Protein AF-A0A6A4BC27-F1 (afdb_monomer_lite)

Sequence (68 aa):
MCYFHVAAKVYERTRHLPTETGHLVMRGLQDMHFARDEAHYLETKEKVLSKWGKKLELATFIKYFSKQ

Structure (mmCIF, N/CA/C/O backbone):
data_AF-A0A6A4BC27-F1
#
_entry.id   AF-A0A6A4BC27-F1
#
loop_
_atom_site.group_PDB
_atom_site.id
_atom_site.type_symbol
_atom_site.label_atom_id
_atom_site.label_alt_id
_atom_site.label_comp_id
_atom_site.label_asym_id
_atom_site.label_entity_id
_atom_site.label_seq_id
_atom_site.pdbx_PDB_ins_code
_atom_site.Cartn_x
_atom_site.Cartn_y
_atom_site.Cartn_z
_atom_site.occupancy
_atom_site.B_iso_or_equiv
_atom_site.auth_seq_id
_atom_site.auth_comp_id
_atom_site.auth_asym_id
_atom_site.auth_atom_id
_atom_site.pdbx_PDB_model_num
ATOM 1 N N . MET A 1 1 ? 9.724 -14.305 -3.585 1.00 70.56 1 MET A N 1
ATOM 2 C CA . MET A 1 1 ? 8.480 -14.701 -2.877 1.00 70.56 1 MET A CA 1
ATOM 3 C C . MET A 1 1 ? 7.348 -14.740 -3.895 1.00 70.56 1 MET A C 1
ATOM 5 O O . MET A 1 1 ? 7.279 -13.833 -4.709 1.00 70.56 1 MET A O 1
ATOM 9 N N . CYS A 1 2 ? 6.503 -15.774 -3.898 1.00 89.62 2 CYS A N 1
ATOM 10 C CA . CYS A 1 2 ? 5.356 -15.858 -4.817 1.00 89.62 2 CYS A CA 1
ATOM 11 C C . CYS A 1 2 ? 4.252 -14.861 -4.418 1.00 89.62 2 CYS A C 1
ATOM 13 O O . CYS A 1 2 ? 4.058 -14.621 -3.225 1.00 89.62 2 CYS A O 1
ATOM 15 N N . TYR A 1 3 ? 3.499 -14.343 -5.393 1.00 88.81 3 TYR A N 1
ATOM 16 C CA . TYR A 1 3 ? 2.371 -13.434 -5.171 1.00 88.81 3 TYR A CA 1
ATOM 17 C C . TYR A 1 3 ? 1.386 -13.949 -4.121 1.00 88.81 3 TYR A C 1
ATOM 19 O O . TYR A 1 3 ? 1.090 -13.231 -3.172 1.00 88.81 3 TYR A O 1
ATOM 27 N N . PHE A 1 4 ? 0.950 -15.208 -4.218 1.00 91.94 4 PHE A N 1
ATOM 28 C CA . PHE A 1 4 ? -0.019 -15.779 -3.278 1.00 91.94 4 PHE A CA 1
ATOM 29 C C . PHE A 1 4 ? 0.496 -15.813 -1.833 1.00 91.94 4 PHE A C 1
ATOM 31 O O . PHE A 1 4 ? -0.273 -15.576 -0.905 1.00 91.94 4 PHE A O 1
ATOM 38 N N . HIS A 1 5 ? 1.803 -16.017 -1.630 1.00 92.19 5 HIS A N 1
ATOM 39 C CA . HIS A 1 5 ? 2.407 -15.939 -0.296 1.00 92.19 5 HIS A CA 1
ATOM 40 C C . HIS A 1 5 ? 2.394 -14.510 0.261 1.00 92.19 5 HIS A C 1
ATOM 42 O O . HIS A 1 5 ? 2.167 -14.318 1.455 1.00 92.19 5 HIS A O 1
ATOM 48 N N . VAL A 1 6 ? 2.634 -13.505 -0.585 1.00 91.69 6 VAL A N 1
ATOM 49 C CA . VAL A 1 6 ? 2.559 -12.094 -0.178 1.00 91.69 6 VAL A CA 1
ATOM 50 C C . VAL A 1 6 ? 1.107 -11.704 0.095 1.00 91.69 6 VAL A C 1
ATOM 52 O O . VAL A 1 6 ? 0.820 -11.126 1.139 1.00 91.69 6 VAL A O 1
ATOM 55 N N . ALA A 1 7 ? 0.187 -12.083 -0.791 1.00 93.94 7 ALA A N 1
ATOM 56 C CA . ALA A 1 7 ? -1.242 -11.819 -0.679 1.00 93.94 7 ALA A CA 1
ATOM 57 C C . ALA A 1 7 ? -1.843 -12.422 0.595 1.00 93.94 7 ALA A C 1
ATOM 59 O O . ALA A 1 7 ? -2.564 -11.725 1.304 1.00 93.94 7 ALA A O 1
ATOM 60 N N . ALA A 1 8 ? -1.489 -13.665 0.938 1.00 94.88 8 ALA A N 1
ATOM 61 C CA . ALA A 1 8 ? -1.919 -14.297 2.182 1.00 94.88 8 ALA A CA 1
ATOM 62 C C . ALA A 1 8 ? -1.439 -13.513 3.413 1.00 94.88 8 ALA A C 1
ATOM 64 O O . ALA A 1 8 ? -2.257 -13.127 4.245 1.00 94.88 8 ALA A O 1
ATOM 65 N N . LYS A 1 9 ? -0.142 -13.174 3.486 1.00 93.38 9 LYS A N 1
ATOM 66 C CA . LYS A 1 9 ? 0.410 -12.388 4.605 1.00 93.38 9 LYS A CA 1
ATOM 67 C C . LYS A 1 9 ? -0.219 -11.003 4.717 1.00 93.38 9 LYS A C 1
ATOM 69 O O . LYS A 1 9 ? -0.457 -10.520 5.821 1.00 93.38 9 LYS A O 1
ATOM 74 N N 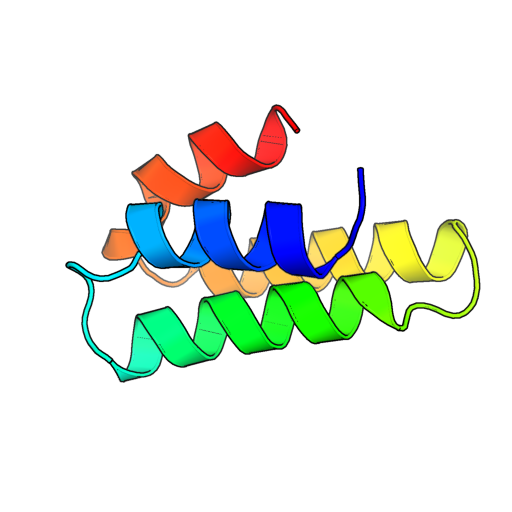. VAL A 1 10 ? -0.462 -10.347 3.584 1.00 93.25 10 VAL A N 1
ATOM 75 C CA . VAL A 1 10 ? -1.124 -9.041 3.540 1.00 93.25 10 VAL A CA 1
ATOM 76 C C . VAL A 1 10 ? -2.560 -9.163 4.039 1.00 93.25 10 VAL A C 1
ATOM 78 O O . VAL A 1 10 ? -2.944 -8.397 4.917 1.00 93.25 10 VAL A O 1
ATOM 81 N N . TYR A 1 11 ? -3.315 -10.155 3.565 1.00 94.12 11 TYR A N 1
ATOM 82 C CA . TYR A 1 11 ? -4.677 -10.420 4.021 1.00 94.12 11 TYR A CA 1
ATOM 83 C C . TYR A 1 11 ? -4.737 -10.711 5.525 1.00 94.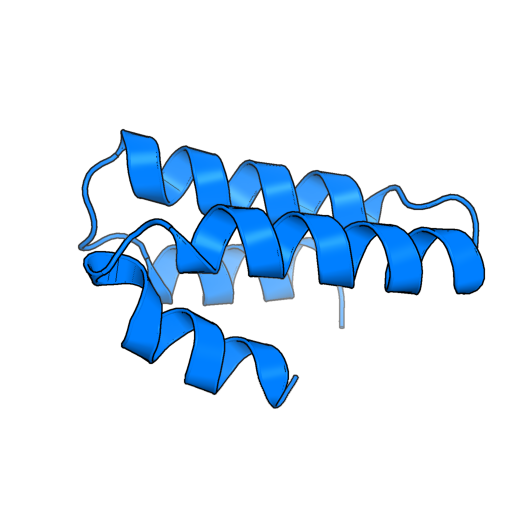12 11 TYR A C 1
ATOM 85 O O . TYR A 1 11 ? -5.538 -10.113 6.234 1.00 94.12 11 TYR A O 1
ATOM 93 N N . GLU A 1 12 ? -3.854 -11.556 6.060 1.00 94.56 12 GLU A N 1
ATOM 94 C CA . GLU A 1 12 ? -3.806 -11.841 7.501 1.00 94.56 12 GLU A CA 1
ATOM 95 C C . GLU A 1 12 ? -3.592 -10.581 8.350 1.00 94.56 12 GLU A C 1
ATOM 97 O O . GLU A 1 12 ? -4.133 -10.470 9.452 1.00 94.56 12 GLU A O 1
ATOM 102 N N . ARG A 1 13 ? -2.825 -9.617 7.830 1.00 92.62 13 ARG A N 1
ATOM 103 C CA . ARG A 1 13 ? -2.535 -8.337 8.489 1.00 92.62 13 ARG A CA 1
ATOM 104 C C . ARG A 1 13 ? -3.660 -7.317 8.348 1.00 92.62 13 ARG A C 1
ATOM 106 O O . ARG A 1 13 ? -3.711 -6.400 9.157 1.00 92.62 13 ARG A O 1
ATOM 113 N N . THR A 1 14 ? -4.532 -7.453 7.351 1.00 93.81 14 THR A N 1
ATOM 114 C CA . THR A 1 14 ? -5.606 -6.489 7.065 1.00 93.81 14 THR A CA 1
ATOM 115 C C . THR A 1 14 ? -7.011 -7.040 7.291 1.00 93.81 14 THR A C 1
ATOM 117 O O . THR A 1 14 ? -7.957 -6.264 7.272 1.00 93.81 14 THR A O 1
ATOM 120 N N . ARG A 1 15 ? -7.177 -8.336 7.593 1.00 93.62 15 ARG A N 1
ATOM 121 C CA . ARG A 1 15 ? -8.489 -8.985 7.810 1.00 93.62 15 ARG A CA 1
ATOM 122 C C . ARG A 1 15 ? -9.332 -8.382 8.937 1.00 93.62 15 ARG A C 1
ATOM 124 O O . ARG A 1 15 ? -10.524 -8.640 9.000 1.00 93.62 15 ARG A O 1
ATOM 131 N N . HIS A 1 16 ? -8.708 -7.645 9.856 1.00 93.12 16 HIS A N 1
ATOM 132 C CA . HIS A 1 16 ? -9.394 -6.967 10.960 1.00 93.12 16 HIS A CA 1
ATOM 133 C C . HIS A 1 16 ? -9.892 -5.561 10.584 1.00 93.12 16 HIS A C 1
ATOM 135 O O . HIS A 1 16 ? -10.521 -4.893 11.402 1.00 93.12 16 HIS A O 1
ATOM 141 N N . LEU A 1 17 ? -9.525 -5.063 9.401 1.00 92.88 17 LEU A N 1
ATOM 142 C CA . LEU A 1 17 ? -9.941 -3.761 8.899 1.00 92.88 17 LEU A CA 1
ATOM 143 C C . LEU A 1 17 ? -11.326 -3.868 8.247 1.00 92.88 17 LEU A C 1
ATOM 145 O O . LEU A 1 17 ? -11.724 -4.957 7.827 1.00 92.88 17 LEU A O 1
ATOM 149 N N . PRO A 1 18 ? -12.044 -2.741 8.107 1.00 94.25 18 PRO A N 1
ATOM 150 C CA . PRO A 1 18 ? -13.205 -2.647 7.237 1.00 94.25 18 PRO A CA 1
ATOM 151 C C . PRO A 1 18 ? -12.966 -3.316 5.880 1.00 94.25 18 PRO A C 1
ATOM 153 O O . PRO A 1 18 ? -11.922 -3.124 5.249 1.00 94.25 18 PRO A O 1
ATOM 156 N N . THR A 1 19 ? -13.958 -4.070 5.405 1.00 92.44 19 THR A N 1
ATOM 157 C CA . THR A 1 19 ? -13.882 -4.832 4.150 1.00 92.44 19 THR A CA 1
ATOM 158 C C . THR A 1 19 ? -13.440 -3.968 2.968 1.00 92.44 19 THR A C 1
ATOM 160 O O . THR A 1 19 ? -12.595 -4.384 2.179 1.00 92.44 19 THR A O 1
ATOM 163 N N . GLU A 1 20 ? -13.943 -2.734 2.869 1.00 93.12 20 GLU A N 1
ATOM 164 C CA . GLU A 1 20 ? -13.554 -1.789 1.813 1.00 93.12 20 GLU A CA 1
ATOM 165 C C . GLU A 1 20 ? -12.059 -1.445 1.844 1.00 93.12 20 GLU A C 1
ATOM 167 O O . GLU A 1 20 ? -11.412 -1.338 0.800 1.00 93.12 20 GLU A O 1
ATOM 172 N N . THR A 1 21 ? -11.483 -1.320 3.038 1.00 93.62 21 THR A N 1
ATOM 173 C CA . THR A 1 21 ? -10.052 -1.074 3.223 1.00 93.62 21 THR A CA 1
ATOM 174 C C . THR A 1 21 ? -9.233 -2.3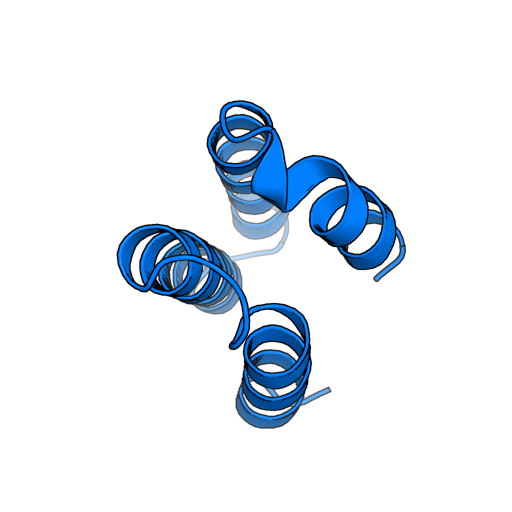14 2.886 1.00 93.62 21 THR A C 1
ATOM 176 O O . THR A 1 21 ? -8.217 -2.205 2.198 1.00 93.62 21 THR A O 1
ATOM 179 N N . GLY A 1 22 ? -9.690 -3.502 3.289 1.00 93.88 22 GLY A N 1
ATOM 180 C CA . GLY A 1 22 ? -9.084 -4.768 2.869 1.00 93.88 22 GLY A CA 1
ATOM 181 C C . GLY A 1 22 ? -9.049 -4.901 1.342 1.00 93.88 22 GLY A C 1
ATOM 182 O O . GLY A 1 22 ? -8.001 -5.194 0.765 1.00 93.88 22 GLY A O 1
ATOM 183 N N . HIS A 1 23 ? -10.157 -4.585 0.666 1.00 94.62 23 HIS A N 1
ATOM 184 C CA . HIS A 1 23 ? -10.237 -4.566 -0.797 1.00 94.62 23 HIS A CA 1
ATOM 185 C C . HIS A 1 23 ? -9.281 -3.545 -1.426 1.00 94.62 23 HIS A C 1
ATOM 187 O O . HIS A 1 23 ? -8.615 -3.860 -2.414 1.00 94.62 23 HIS A O 1
ATOM 193 N N . LEU A 1 24 ? -9.167 -2.343 -0.851 1.00 95.62 24 LEU A N 1
ATOM 194 C CA . LEU A 1 24 ? -8.227 -1.314 -1.308 1.00 95.62 24 LEU A CA 1
ATOM 195 C C . LEU A 1 24 ? -6.771 -1.805 -1.247 1.00 95.62 24 LEU A C 1
ATOM 197 O O . LEU A 1 24 ? -5.991 -1.551 -2.169 1.00 95.62 24 LEU A O 1
ATOM 201 N N . VAL A 1 25 ? -6.403 -2.506 -0.172 1.00 95.56 25 VAL A N 1
ATOM 202 C CA . VAL A 1 25 ? -5.057 -3.064 -0.008 1.00 95.56 25 VAL A CA 1
ATOM 203 C C . VAL A 1 25 ? -4.803 -4.187 -1.010 1.00 95.56 25 VAL A C 1
ATOM 205 O O . VAL A 1 25 ? -3.788 -4.170 -1.703 1.00 95.56 25 VAL A O 1
ATOM 208 N N . MET A 1 26 ? -5.733 -5.134 -1.144 1.00 95.56 26 MET A N 1
ATOM 209 C CA . MET A 1 26 ? -5.564 -6.262 -2.065 1.00 95.56 26 MET A CA 1
ATOM 210 C C . MET A 1 26 ? -5.508 -5.810 -3.529 1.00 95.56 26 MET A C 1
ATOM 212 O O . MET A 1 26 ? -4.674 -6.313 -4.282 1.00 95.56 26 MET A O 1
ATOM 216 N N . ARG A 1 27 ? -6.310 -4.808 -3.921 1.00 96.44 27 ARG A N 1
ATOM 217 C CA . ARG A 1 27 ? -6.234 -4.200 -5.258 1.00 96.44 27 ARG A CA 1
ATOM 218 C C . ARG A 1 27 ? -4.872 -3.552 -5.502 1.00 96.44 27 ARG A C 1
ATOM 220 O O . ARG A 1 27 ? -4.260 -3.826 -6.523 1.00 96.44 27 ARG A O 1
ATOM 227 N N . GLY A 1 28 ? -4.367 -2.761 -4.554 1.00 95.69 28 GLY A N 1
ATOM 228 C CA . GLY A 1 28 ? -3.044 -2.146 -4.693 1.00 95.69 28 GLY A CA 1
ATOM 229 C C . GLY A 1 28 ? -1.920 -3.180 -4.816 1.00 95.69 28 GLY A C 1
ATOM 230 O O . GLY A 1 28 ? -0.998 -3.004 -5.609 1.00 95.69 28 GLY A O 1
ATOM 231 N N . LEU A 1 29 ? -2.016 -4.293 -4.082 1.00 95.38 29 LEU A N 1
ATOM 232 C CA . LEU A 1 29 ? -1.076 -5.407 -4.210 1.00 95.38 29 LEU A CA 1
ATOM 233 C C . LEU A 1 29 ? -1.135 -6.058 -5.598 1.00 95.38 29 LEU A C 1
ATOM 235 O O . LEU A 1 29 ? -0.098 -6.416 -6.153 1.00 95.38 29 LEU A O 1
ATOM 239 N N . GLN A 1 30 ? -2.337 -6.208 -6.153 1.00 95.50 30 GLN A N 1
ATOM 240 C CA . GLN A 1 30 ? -2.544 -6.735 -7.496 1.00 95.50 30 GLN A CA 1
ATOM 241 C C . GLN A 1 30 ? -1.973 -5.793 -8.566 1.00 95.50 30 GLN A C 1
ATOM 243 O O . GLN A 1 30 ? -1.232 -6.258 -9.428 1.00 95.50 30 GLN A O 1
ATOM 248 N N . ASP A 1 31 ? -2.233 -4.486 -8.461 1.00 95.88 31 ASP A N 1
ATOM 249 C CA . ASP A 1 31 ? -1.686 -3.468 -9.368 1.00 95.88 31 ASP A CA 1
ATOM 250 C C . ASP A 1 31 ? -0.148 -3.525 -9.398 1.00 95.88 31 ASP A C 1
ATOM 252 O O . ASP A 1 31 ? 0.457 -3.535 -10.467 1.00 95.88 31 ASP A O 1
ATOM 256 N N . MET A 1 32 ? 0.491 -3.636 -8.226 1.00 95.00 32 MET A N 1
ATOM 257 C CA . MET A 1 32 ? 1.946 -3.789 -8.128 1.00 95.00 32 MET A CA 1
ATOM 258 C C . MET A 1 32 ? 2.435 -5.108 -8.740 1.00 95.00 32 MET A C 1
ATOM 260 O O . MET A 1 32 ? 3.465 -5.131 -9.406 1.00 95.00 32 MET A O 1
ATOM 264 N N . HIS A 1 33 ? 1.719 -6.215 -8.531 1.00 94.56 33 HIS A N 1
ATOM 265 C CA . HIS A 1 33 ? 2.138 -7.520 -9.045 1.00 94.56 33 HIS A CA 1
ATOM 266 C C . HIS A 1 33 ? 2.122 -7.600 -10.576 1.00 94.56 33 HIS A C 1
ATOM 268 O O . HIS A 1 33 ? 3.001 -8.233 -11.157 1.00 94.56 33 HIS A O 1
ATOM 274 N N . PHE A 1 34 ? 1.142 -6.960 -11.215 1.00 94.25 34 PHE A N 1
ATOM 275 C CA . PHE A 1 34 ? 0.983 -6.949 -12.672 1.00 94.25 34 PHE A CA 1
ATOM 276 C C . PHE A 1 34 ? 1.705 -5.783 -13.363 1.00 94.25 34 PHE A C 1
ATOM 278 O O . PHE A 1 34 ? 1.481 -5.540 -14.550 1.00 94.25 34 PHE A O 1
ATOM 285 N N . ALA A 1 35 ? 2.575 -5.062 -12.652 1.00 96.06 35 ALA A N 1
ATOM 286 C CA . ALA A 1 35 ? 3.409 -4.041 -13.265 1.00 96.06 35 ALA A CA 1
ATOM 287 C C . ALA A 1 35 ? 4.296 -4.647 -14.368 1.00 96.06 35 ALA A C 1
ATOM 289 O O . ALA A 1 35 ? 4.865 -5.727 -14.214 1.00 96.06 35 ALA A O 1
ATOM 290 N N . ARG A 1 36 ? 4.404 -3.934 -15.495 1.00 94.50 36 ARG A N 1
ATOM 291 C CA . ARG A 1 36 ? 5.100 -4.411 -16.701 1.00 94.50 36 ARG A CA 1
ATOM 292 C C . ARG A 1 36 ? 6.602 -4.609 -16.491 1.00 94.50 36 ARG A C 1
ATOM 294 O O . ARG A 1 36 ? 7.192 -5.510 -17.079 1.00 94.50 36 ARG A O 1
ATOM 301 N N . ASP A 1 37 ? 7.204 -3.727 -15.707 1.00 95.00 37 ASP A N 1
ATOM 302 C CA . ASP A 1 37 ? 8.632 -3.673 -15.430 1.00 95.00 37 ASP A CA 1
ATOM 303 C C . ASP A 1 37 ? 8.877 -3.003 -14.070 1.00 95.00 37 ASP A C 1
ATOM 305 O O . ASP A 1 37 ? 7.946 -2.558 -13.391 1.00 95.00 37 ASP A O 1
ATOM 309 N N . GLU A 1 38 ? 10.143 -2.946 -13.665 1.00 94.25 38 GLU A N 1
ATOM 310 C CA . GLU A 1 38 ? 10.549 -2.388 -12.376 1.00 94.25 38 GLU A CA 1
ATOM 311 C C . GLU A 1 38 ? 10.191 -0.901 -12.230 1.00 94.25 38 GLU A C 1
ATOM 313 O O . GLU A 1 38 ? 9.742 -0.480 -11.165 1.00 94.25 38 GLU A O 1
ATOM 318 N N . ALA A 1 39 ? 10.317 -0.105 -13.296 1.00 96.12 39 ALA A N 1
ATOM 319 C CA . ALA A 1 39 ? 9.988 1.317 -13.248 1.00 96.12 39 ALA A CA 1
ATOM 320 C C . ALA A 1 39 ? 8.484 1.529 -13.010 1.00 96.12 39 ALA A C 1
ATOM 322 O O . ALA A 1 39 ? 8.092 2.292 -12.124 1.00 96.12 39 ALA A O 1
ATOM 323 N N . HIS A 1 40 ? 7.636 0.787 -13.730 1.00 95.56 40 HIS A N 1
ATOM 324 C CA . HIS A 1 40 ? 6.189 0.794 -13.513 1.00 95.56 40 HIS A CA 1
ATOM 325 C C . HIS A 1 40 ? 5.815 0.248 -12.135 1.00 95.56 40 HIS A C 1
ATOM 327 O O . HIS A 1 40 ? 4.862 0.735 -11.525 1.00 95.56 40 HIS A O 1
ATOM 333 N N . TYR A 1 41 ? 6.551 -0.740 -11.620 1.00 94.75 41 TYR A N 1
ATOM 334 C CA . TYR A 1 41 ? 6.345 -1.255 -10.269 1.00 94.75 41 TYR A CA 1
ATOM 335 C C . TYR A 1 41 ? 6.603 -0.174 -9.218 1.00 94.75 41 TYR A C 1
ATOM 337 O O . TYR A 1 41 ? 5.759 0.031 -8.346 1.00 94.75 41 TYR A O 1
ATOM 345 N N . LEU A 1 42 ? 7.723 0.548 -9.310 1.00 94.50 42 LEU A N 1
ATOM 346 C CA . LEU A 1 42 ? 8.070 1.620 -8.373 1.00 94.50 42 LEU A CA 1
ATOM 347 C C . LEU A 1 42 ? 7.054 2.767 -8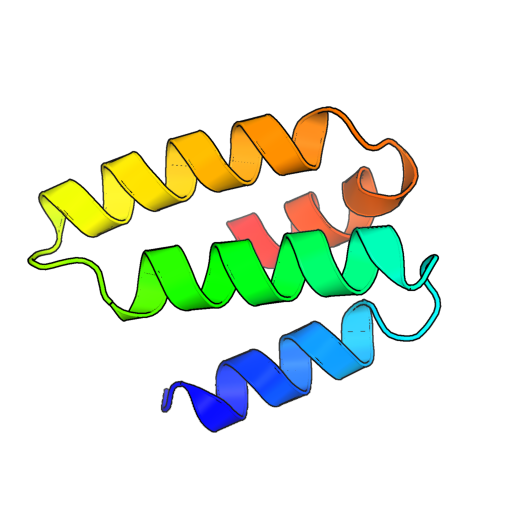.427 1.00 94.50 42 LEU A C 1
ATOM 349 O O . LEU A 1 42 ? 6.572 3.205 -7.380 1.00 94.50 42 LEU A O 1
ATOM 353 N N . GLU A 1 43 ? 6.655 3.187 -9.630 1.00 96.50 43 GLU A N 1
ATOM 354 C CA . GLU A 1 43 ? 5.616 4.206 -9.814 1.00 96.50 43 GLU A CA 1
ATOM 355 C C . GLU A 1 43 ? 4.270 3.753 -9.218 1.00 96.50 43 GLU A C 1
ATOM 357 O O . GLU A 1 43 ? 3.595 4.497 -8.499 1.00 96.50 43 GLU A O 1
ATOM 362 N N . THR A 1 44 ? 3.883 2.501 -9.472 1.00 96.25 44 THR A N 1
ATOM 363 C CA . THR A 1 44 ? 2.644 1.924 -8.941 1.00 96.25 44 THR A CA 1
ATOM 364 C C . THR A 1 44 ? 2.700 1.812 -7.420 1.00 96.25 44 THR A C 1
ATOM 366 O O . THR A 1 44 ? 1.728 2.168 -6.754 1.00 96.25 44 THR A O 1
ATOM 369 N N . LYS A 1 45 ? 3.839 1.395 -6.851 1.00 94.19 45 LYS A N 1
ATOM 370 C CA . LYS A 1 45 ? 4.061 1.320 -5.400 1.00 94.19 45 LYS A CA 1
ATOM 371 C C . LYS A 1 45 ? 3.874 2.690 -4.754 1.00 94.19 45 LYS A C 1
ATOM 373 O O . LYS A 1 45 ? 3.146 2.788 -3.769 1.00 94.19 45 LYS A O 1
ATOM 378 N N . GLU A 1 46 ? 4.439 3.752 -5.323 1.00 94.81 46 GLU A N 1
ATOM 379 C CA . GLU A 1 46 ? 4.261 5.115 -4.807 1.00 94.81 46 GLU A CA 1
ATOM 380 C C . GLU A 1 46 ? 2.787 5.558 -4.841 1.00 94.81 46 GLU A C 1
ATOM 382 O O . GLU A 1 46 ? 2.236 5.999 -3.825 1.00 94.81 46 GLU A O 1
ATOM 387 N N . LYS A 1 47 ? 2.103 5.356 -5.976 1.00 95.62 47 LYS A N 1
ATOM 388 C CA . LYS A 1 47 ? 0.674 5.681 -6.136 1.00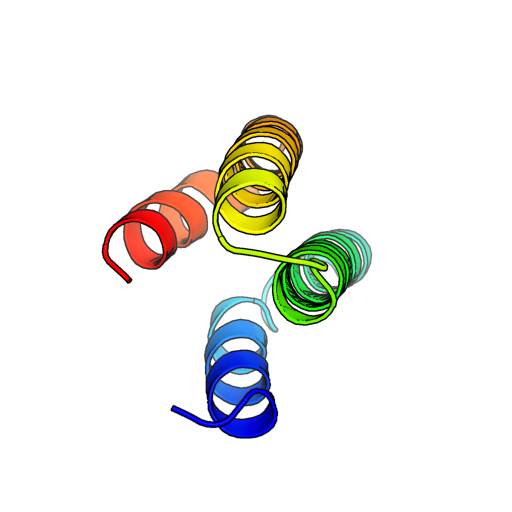 95.62 47 LYS A CA 1
ATOM 389 C C . LYS A 1 47 ? -0.203 4.908 -5.147 1.00 95.62 47 LYS A C 1
ATOM 391 O O . LYS A 1 47 ? -1.135 5.474 -4.570 1.00 95.62 47 LYS A O 1
ATOM 396 N N . VAL A 1 48 ? 0.078 3.622 -4.946 1.00 95.12 48 VAL A N 1
ATOM 397 C CA . VAL A 1 48 ? -0.648 2.746 -4.017 1.00 95.12 48 VAL A CA 1
ATOM 398 C C . VAL A 1 48 ? -0.422 3.179 -2.569 1.00 95.12 48 VAL A C 1
ATOM 400 O O . VAL A 1 48 ? -1.397 3.369 -1.841 1.00 95.12 48 VAL A O 1
ATOM 403 N N . LEU A 1 49 ? 0.827 3.426 -2.163 1.00 93.31 49 LEU A N 1
ATOM 404 C CA . LEU A 1 49 ? 1.151 3.899 -0.814 1.00 93.31 49 LEU A CA 1
ATOM 405 C C . LEU A 1 49 ? 0.519 5.265 -0.520 1.00 93.31 49 LEU A C 1
ATOM 407 O O . LEU A 1 49 ? -0.018 5.463 0.568 1.00 93.31 49 LEU A O 1
ATOM 411 N N . SER A 1 50 ? 0.497 6.175 -1.497 1.00 93.88 50 SER A N 1
ATOM 412 C CA . SER A 1 50 ? -0.189 7.468 -1.380 1.00 93.88 50 SER A CA 1
ATOM 413 C C . SER A 1 50 ? -1.703 7.306 -1.183 1.00 93.88 50 SER A C 1
ATOM 415 O O . SER A 1 50 ? -2.296 7.956 -0.320 1.00 93.88 50 SER A O 1
ATOM 417 N N . LYS A 1 51 ? -2.351 6.385 -1.916 1.00 94.00 51 LYS A N 1
ATOM 418 C CA . LYS A 1 51 ? -3.778 6.061 -1.718 1.00 94.00 51 LYS A CA 1
ATOM 419 C C . LYS A 1 51 ? -4.040 5.466 -0.337 1.00 94.00 51 LYS A C 1
ATOM 421 O O . LYS A 1 51 ? -5.001 5.868 0.316 1.00 94.00 51 LYS A O 1
ATOM 426 N N . TRP A 1 52 ? -3.200 4.535 0.110 1.00 94.62 52 TRP A N 1
ATOM 427 C CA . TRP A 1 52 ? -3.324 3.924 1.433 1.00 94.62 52 TRP A CA 1
ATOM 428 C C . TRP A 1 52 ? -3.102 4.945 2.552 1.00 94.62 52 TRP A C 1
ATOM 430 O O . TRP A 1 52 ? -3.826 4.919 3.542 1.00 94.62 52 TRP A O 1
ATOM 440 N N . GLY A 1 53 ? -2.176 5.893 2.375 1.00 92.88 53 GLY A N 1
ATOM 441 C CA . GLY A 1 53 ? -1.873 6.946 3.350 1.00 92.88 53 GLY A CA 1
ATOM 442 C C . GLY A 1 53 ? -3.048 7.873 3.675 1.00 92.88 53 GLY A C 1
ATOM 443 O O . GLY A 1 53 ? -3.053 8.509 4.724 1.00 92.88 53 GLY A O 1
ATOM 444 N N . LYS A 1 54 ? -4.088 7.907 2.831 1.00 92.88 54 LYS A N 1
ATOM 445 C CA . LYS A 1 54 ? -5.337 8.645 3.094 1.00 92.88 54 LYS A CA 1
ATOM 446 C C . LYS A 1 54 ? -6.246 7.959 4.123 1.00 92.88 54 LYS A C 1
ATOM 448 O O . LYS A 1 54 ? -7.259 8.531 4.516 1.00 92.88 54 LYS A O 1
ATOM 453 N N . LYS A 1 55 ? -5.924 6.730 4.537 1.00 92.56 55 LYS A N 1
ATOM 454 C CA . LYS A 1 55 ? -6.696 5.926 5.488 1.00 92.56 55 LYS A CA 1
ATOM 455 C C . LYS A 1 55 ? -5.900 5.776 6.785 1.00 92.56 55 LYS A C 1
ATOM 457 O O . LYS A 1 55 ? -4.910 5.051 6.827 1.00 92.56 55 LYS A O 1
ATOM 462 N N . LEU A 1 56 ? -6.352 6.433 7.857 1.00 89.50 56 LEU A N 1
ATOM 463 C CA . LEU A 1 56 ? -5.693 6.392 9.176 1.00 89.50 56 LEU A CA 1
ATOM 464 C C . LEU A 1 56 ? -5.515 4.959 9.703 1.00 89.50 56 LEU A C 1
ATOM 466 O O . LEU A 1 56 ? -4.469 4.613 10.245 1.00 89.50 56 LEU A O 1
ATOM 470 N N . GLU A 1 57 ? -6.507 4.106 9.467 1.00 90.56 57 GLU A N 1
ATOM 471 C CA . GLU A 1 57 ? -6.507 2.677 9.800 1.00 90.56 57 GLU A CA 1
ATOM 472 C C . GLU A 1 57 ? -5.373 1.867 9.132 1.00 90.56 57 GLU A C 1
ATOM 474 O O . GLU A 1 57 ? -4.993 0.811 9.635 1.00 90.56 57 GLU A O 1
ATOM 479 N N . LEU A 1 58 ? -4.780 2.372 8.041 1.00 92.94 58 LEU A N 1
ATOM 480 C CA . LEU A 1 58 ? -3.659 1.737 7.343 1.00 92.94 58 LEU A CA 1
ATOM 481 C C . LEU A 1 58 ? -2.285 2.236 7.796 1.00 92.94 58 LEU A C 1
ATOM 483 O O . LEU A 1 58 ? -1.284 1.669 7.364 1.00 92.94 58 LEU A O 1
ATOM 487 N N . ALA A 1 59 ? -2.191 3.235 8.677 1.00 90.00 59 ALA A N 1
ATOM 488 C CA . ALA A 1 59 ? -0.908 3.834 9.056 1.00 90.00 59 ALA A CA 1
ATOM 489 C C . ALA A 1 59 ? 0.109 2.794 9.570 1.00 90.00 59 ALA A C 1
ATOM 491 O O . ALA A 1 59 ? 1.262 2.762 9.129 1.00 90.00 59 ALA A O 1
ATOM 492 N N . THR A 1 60 ? -0.328 1.889 10.452 1.00 88.50 60 THR A N 1
ATOM 493 C CA . THR A 1 60 ? 0.512 0.803 10.986 1.00 88.50 60 THR A CA 1
ATOM 494 C C . THR A 1 60 ? 0.902 -0.200 9.902 1.00 88.50 60 THR A C 1
ATOM 496 O O . THR A 1 60 ? 2.059 -0.619 9.831 1.00 88.50 60 THR A O 1
ATOM 499 N N . PHE A 1 61 ? -0.045 -0.560 9.031 1.00 90.25 61 PHE A N 1
ATOM 500 C CA . PHE A 1 61 ? 0.187 -1.500 7.937 1.00 90.25 61 PHE A CA 1
ATOM 501 C C . PHE A 1 61 ? 1.179 -0.945 6.908 1.00 90.25 61 PHE A C 1
ATOM 503 O O . PHE A 1 61 ? 2.110 -1.646 6.527 1.00 90.25 61 PHE A O 1
ATOM 510 N N . ILE A 1 62 ? 1.050 0.325 6.522 1.00 90.69 62 ILE A N 1
ATOM 511 C CA . ILE A 1 62 ? 1.971 1.007 5.602 1.00 90.69 62 ILE A CA 1
ATOM 512 C C . ILE A 1 62 ? 3.395 0.979 6.160 1.00 90.69 62 ILE A C 1
ATOM 514 O O . ILE A 1 62 ? 4.332 0.628 5.449 1.00 90.69 62 ILE A O 1
ATOM 518 N N . LYS A 1 63 ? 3.570 1.266 7.455 1.00 88.44 63 LYS A N 1
ATOM 519 C CA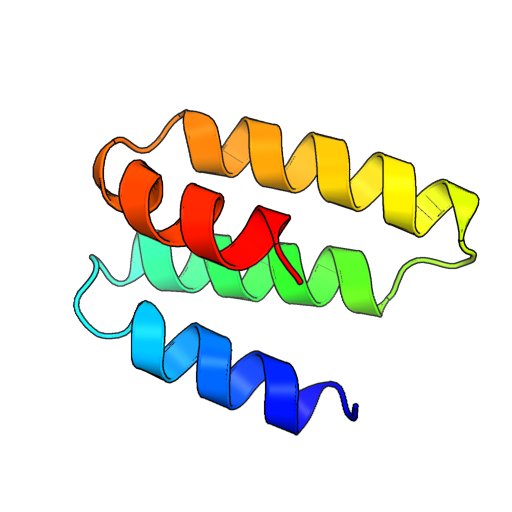 . LYS A 1 63 ? 4.888 1.250 8.109 1.00 88.44 63 LYS A CA 1
ATOM 520 C C . LYS A 1 63 ? 5.536 -0.141 8.108 1.00 88.44 63 LYS A C 1
ATOM 522 O O . LYS A 1 63 ? 6.762 -0.244 8.083 1.00 88.44 63 LYS A O 1
ATOM 527 N N . TYR A 1 64 ? 4.723 -1.198 8.150 1.00 86.75 64 TYR A N 1
ATOM 528 C CA . TYR A 1 64 ? 5.161 -2.582 7.962 1.00 86.75 64 TYR A CA 1
ATOM 529 C C . TYR A 1 64 ? 5.504 -2.873 6.494 1.00 86.75 64 TYR A C 1
ATOM 531 O O . TYR A 1 64 ? 6.578 -3.403 6.213 1.00 86.75 64 TYR A O 1
ATOM 539 N N . PHE A 1 65 ? 4.621 -2.500 5.567 1.00 86.00 65 PHE A N 1
ATOM 540 C CA . PHE A 1 65 ? 4.738 -2.821 4.146 1.00 86.00 65 PHE A CA 1
ATOM 541 C C . PHE A 1 65 ? 5.902 -2.091 3.467 1.00 86.00 65 PHE A C 1
ATOM 543 O O . PHE A 1 65 ? 6.582 -2.676 2.637 1.00 86.00 65 PHE A O 1
ATOM 550 N N . SER A 1 66 ? 6.206 -0.851 3.860 1.00 80.19 66 SER A N 1
ATOM 551 C CA . SER A 1 66 ? 7.343 -0.096 3.313 1.00 80.19 66 SER A CA 1
ATOM 552 C C . SER A 1 66 ? 8.715 -0.679 3.674 1.00 80.19 66 SER A C 1
ATOM 554 O O . SER A 1 66 ? 9.715 -0.242 3.116 1.00 80.19 66 SER A O 1
ATOM 556 N N . LYS A 1 67 ? 8.781 -1.637 4.610 1.00 78.88 67 LYS A N 1
ATOM 557 C CA . LYS A 1 67 ? 10.010 -2.367 4.967 1.00 78.88 67 LYS A CA 1
ATOM 558 C C . LYS A 1 67 ? 10.181 -3.685 4.196 1.00 78.88 67 LYS A C 1
ATOM 560 O O . LYS A 1 67 ? 11.176 -4.369 4.424 1.00 78.88 67 LYS A O 1
ATOM 565 N N . GLN A 1 68 ? 9.199 -4.063 3.371 1.00 67.88 68 GLN A N 1
ATOM 566 C CA . GLN A 1 68 ? 9.262 -5.184 2.425 1.00 67.88 68 GLN A CA 1
ATOM 567 C C . GLN A 1 68 ? 9.724 -4.681 1.052 1.00 67.88 68 GLN A C 1
ATOM 569 O O . GLN A 1 68 ? 10.487 -5.438 0.422 1.00 67.88 68 GLN A O 1
#

Secondary structure (DSSP, 8-state):
--HHHHHHHHHHHHTTS-HHHHHHHHHHHHHHHT-SSHHHHHHHHHHHHHHHHT-GGGHHHHHHHTT-

Foldseek 3Di:
DDLVVVLVVLCVVCVVDPPVLSVLSSVLSVCLVPQPDPVSNVVSVVVSLVVLVVDPVCPVVSVVVVVD

Organism: NCBI:txid129364

pLDDT: mean 92.27, std 5.19, range [67.88, 96.5]

Radius of gyration: 11.35 Å; chains: 1; bounding box: 24×25×28 Å